Protein AF-A0AAW6R423-F1 (afdb_monomer_lite)

Sequence (39 aa):
MSAEHVLTMLNEHEVKFVDLRFTDTKGKEQHVTIPAHQV

InterPro domains:
  IPR036651 Glutamine synthetase, N-terminal domain superfamily [G3DSA:3.10.20.70] (1-39)
  IPR036651 Glutamine synthetase, N-terminal domain superfamily [SSF54368] (3-39)

Secondary structure (DSSP, 8-state):
--HHHHHHHHHHTT--EEEEEEE-TTS-EEEEEEEGGG-

Foldseek 3Di:
DDPVVVVVVCVVVVPQWDWDWDADPVRDIDIDIDGPVVD

Organism: NCBI:txid332186

Radius of gyration: 12.27 Å; chains: 1; bounding box: 26×20×30 Å

Structure (mmCIF, N/CA/C/O backbone):
data_AF-A0AAW6R423-F1
#
_entry.id   AF-A0AAW6R423-F1
#
loop_
_atom_site.group_PDB
_atom_site.id
_atom_site.type_symbol
_atom_site.label_atom_id
_atom_site.label_alt_id
_atom_site.label_comp_id
_atom_site.label_asym_id
_atom_site.label_entity_id
_atom_site.label_seq_id
_atom_site.pdbx_PDB_ins_code
_atom_site.Cartn_x
_atom_site.Cartn_y
_atom_site.Cartn_z
_atom_site.occupancy
_atom_site.B_iso_or_equiv
_atom_site.auth_seq_id
_atom_site.auth_comp_id
_atom_site.auth_asy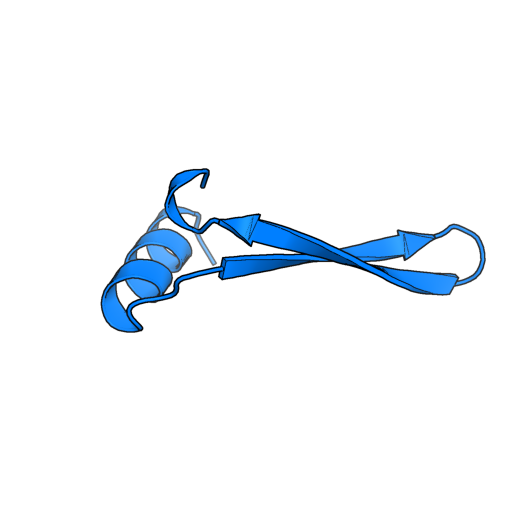m_id
_atom_site.auth_atom_id
_atom_site.pdbx_PDB_model_num
ATOM 1 N N . MET A 1 1 ? -1.217 -13.013 3.871 1.00 60.53 1 MET A N 1
ATOM 2 C CA . MET A 1 1 ? -2.247 -12.144 4.474 1.00 60.53 1 MET A CA 1
ATOM 3 C C . MET A 1 1 ? -3.517 -12.281 3.659 1.00 60.53 1 MET A C 1
ATOM 5 O O . MET A 1 1 ? -3.417 -12.232 2.439 1.00 60.53 1 MET A O 1
ATOM 9 N N . SER A 1 2 ? -4.664 -12.513 4.296 1.00 88.00 2 SER A N 1
ATOM 10 C CA . SER A 1 2 ? -5.972 -12.480 3.628 1.00 88.00 2 SER A CA 1
ATOM 11 C C . SER A 1 2 ? -6.506 -11.045 3.575 1.00 88.00 2 SER A C 1
ATOM 13 O O . SER A 1 2 ? -6.064 -10.195 4.348 1.00 88.00 2 SER A O 1
ATOM 15 N N . ALA A 1 3 ? -7.466 -10.779 2.686 1.00 88.06 3 ALA A N 1
ATOM 16 C CA . ALA A 1 3 ? -8.134 -9.477 2.612 1.00 88.06 3 ALA A CA 1
ATOM 17 C C . ALA A 1 3 ? -8.807 -9.100 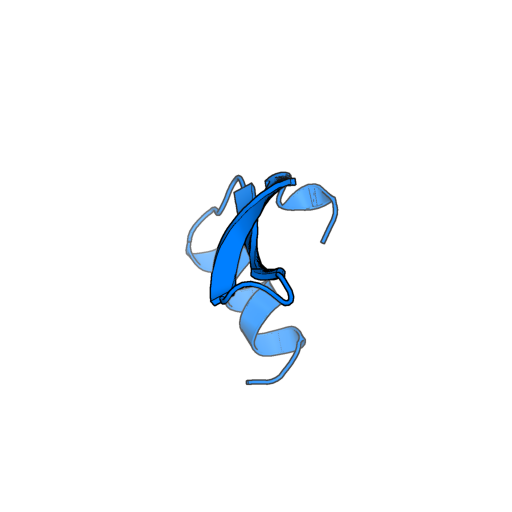3.946 1.00 88.06 3 ALA A C 1
ATOM 19 O O . ALA A 1 3 ? -8.706 -7.962 4.394 1.00 88.06 3 ALA A O 1
ATOM 20 N N . GLU A 1 4 ? -9.402 -10.077 4.635 1.00 91.56 4 GLU A N 1
ATOM 21 C CA . GLU A 1 4 ? -10.035 -9.883 5.947 1.00 91.56 4 GLU A CA 1
ATOM 22 C C . GLU A 1 4 ? -9.040 -9.416 7.010 1.00 91.56 4 GLU A C 1
ATOM 24 O O . GLU A 1 4 ? -9.351 -8.526 7.793 1.00 91.56 4 GLU A O 1
ATOM 29 N N . HIS A 1 5 ? -7.819 -9.957 7.009 1.00 93.06 5 HIS A N 1
ATOM 30 C CA . HIS A 1 5 ? -6.787 -9.540 7.958 1.00 93.06 5 HIS A CA 1
ATOM 31 C C . HIS A 1 5 ? -6.393 -8.067 7.764 1.00 93.06 5 HIS A C 1
ATOM 33 O O . HIS A 1 5 ? -6.173 -7.356 8.740 1.00 93.06 5 HIS A O 1
ATOM 39 N N . VAL A 1 6 ? -6.342 -7.594 6.513 1.00 90.12 6 VAL A N 1
ATOM 40 C CA . VAL A 1 6 ? -6.028 -6.191 6.200 1.00 90.12 6 VAL A CA 1
ATOM 41 C C . VAL A 1 6 ? -7.155 -5.266 6.662 1.00 90.12 6 VAL A C 1
ATOM 43 O O . VAL A 1 6 ? -6.875 -4.248 7.285 1.00 90.12 6 VAL A O 1
ATOM 46 N N . LEU A 1 7 ? -8.420 -5.635 6.437 1.00 90.75 7 LEU A N 1
ATOM 47 C CA . LEU A 1 7 ? -9.572 -4.842 6.886 1.00 90.75 7 LEU A CA 1
ATOM 48 C C . LEU A 1 7 ? -9.641 -4.734 8.415 1.00 90.75 7 LEU A C 1
ATOM 50 O O . LEU A 1 7 ? -9.896 -3.653 8.946 1.00 90.75 7 LEU A O 1
ATOM 54 N N . THR A 1 8 ? -9.361 -5.823 9.133 1.00 93.00 8 THR A N 1
ATOM 55 C CA . THR A 1 8 ? -9.256 -5.788 10.598 1.00 93.00 8 THR A CA 1
ATOM 56 C C . THR A 1 8 ? -8.146 -4.838 11.041 1.00 93.00 8 THR A C 1
ATOM 58 O O . THR A 1 8 ? -8.382 -3.975 11.883 1.00 93.00 8 THR A O 1
ATOM 61 N N . MET A 1 9 ? -6.971 -4.916 10.414 1.00 92.31 9 MET A N 1
ATOM 62 C CA . MET A 1 9 ? -5.830 -4.064 10.752 1.00 92.31 9 MET A CA 1
ATOM 63 C C . MET A 1 9 ? -6.107 -2.571 10.505 1.00 92.31 9 MET A C 1
ATOM 65 O O . MET A 1 9 ? -5.709 -1.741 11.324 1.00 92.31 9 MET A O 1
ATOM 69 N N . LEU A 1 10 ? -6.807 -2.223 9.415 1.00 91.12 10 LEU A N 1
ATOM 70 C CA . LEU A 1 10 ? -7.207 -0.842 9.111 1.00 91.12 10 LEU A CA 1
ATOM 71 C C . LEU A 1 10 ? -8.112 -0.257 10.202 1.00 91.12 10 LEU A C 1
ATOM 73 O O . LEU A 1 10 ? -7.915 0.889 10.609 1.00 91.12 10 LEU A O 1
ATOM 77 N N . ASN A 1 11 ? -9.064 -1.056 10.692 1.00 89.94 11 ASN A N 1
ATOM 78 C CA . ASN A 1 11 ? -9.976 -0.657 11.761 1.00 89.94 11 ASN A CA 1
ATOM 79 C C . ASN A 1 11 ? -9.266 -0.561 13.119 1.00 89.94 11 ASN A C 1
ATOM 81 O O . ASN A 1 11 ? -9.457 0.417 13.834 1.00 89.94 11 ASN A O 1
ATOM 85 N N . GLU A 1 12 ? -8.420 -1.538 13.461 1.00 94.38 12 GLU A N 1
ATOM 86 C CA . GLU A 1 12 ? -7.672 -1.562 14.729 1.00 94.38 12 GLU A CA 1
ATOM 87 C C . GLU A 1 12 ? -6.742 -0.356 14.897 1.00 94.38 12 GLU A C 1
ATOM 89 O O . GLU A 1 12 ? -6.558 0.133 16.009 1.00 94.38 12 GLU A O 1
ATOM 94 N N . HIS A 1 13 ? -6.161 0.125 13.797 1.00 93.00 13 HIS A N 1
ATOM 95 C CA . HIS A 1 13 ? -5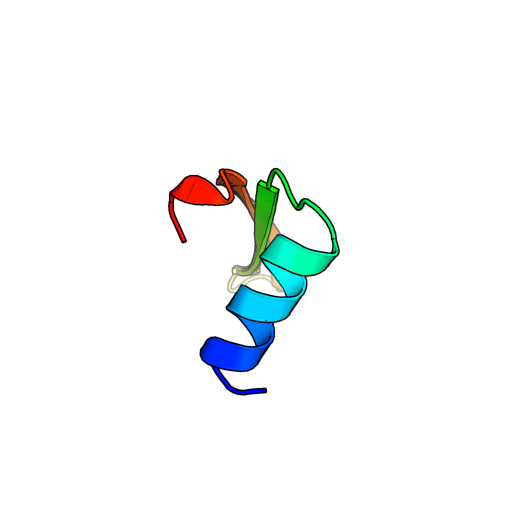.193 1.223 13.808 1.00 93.00 13 HIS A CA 1
ATOM 96 C C . HIS A 1 13 ? -5.807 2.573 13.406 1.00 93.00 13 HIS A C 1
ATOM 98 O O . HIS A 1 13 ? -5.062 3.526 13.172 1.00 93.00 13 HIS A O 1
ATOM 104 N N . GLU A 1 14 ? -7.139 2.660 13.293 1.00 91.38 14 GLU A N 1
ATOM 105 C CA . GLU A 1 14 ? -7.876 3.867 12.880 1.00 91.38 14 GLU A CA 1
ATOM 106 C C . GLU A 1 14 ? -7.271 4.537 11.629 1.00 91.38 14 GLU A C 1
ATOM 108 O O . GLU A 1 14 ? -7.087 5.760 11.545 1.00 91.38 14 GLU A O 1
ATOM 113 N N . VAL A 1 15 ? -6.905 3.711 10.645 1.00 90.88 15 VAL A N 1
ATOM 114 C CA . VAL A 1 15 ? -6.161 4.156 9.467 1.00 90.88 15 VAL A CA 1
ATOM 115 C C . VAL A 1 15 ? -7.033 5.078 8.621 1.00 90.88 15 VAL A C 1
ATOM 117 O O . VAL A 1 15 ? -8.133 4.726 8.207 1.00 90.88 15 VAL A O 1
ATOM 120 N N . LYS A 1 16 ? -6.520 6.275 8.319 1.00 92.44 16 LYS A N 1
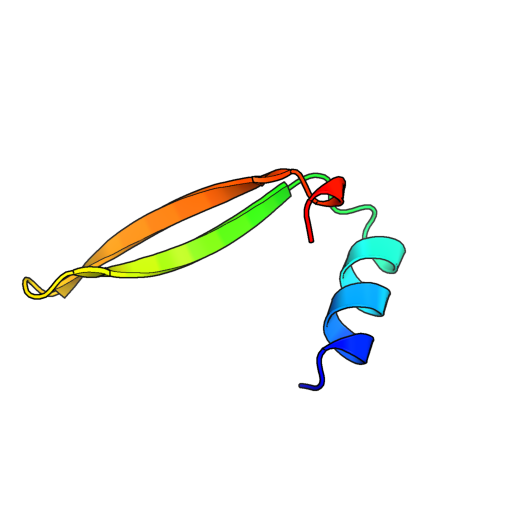ATOM 121 C CA . LYS A 1 16 ? -7.230 7.275 7.500 1.00 92.44 16 LYS A CA 1
ATOM 122 C C . LYS A 1 16 ? -6.941 7.143 6.007 1.00 92.44 16 LYS A C 1
ATOM 124 O O . LYS A 1 16 ? -7.780 7.504 5.183 1.00 92.44 16 LYS A O 1
ATOM 129 N N . PHE A 1 17 ? -5.762 6.630 5.662 1.00 93.44 17 PHE A N 1
ATOM 130 C CA . PHE A 1 17 ? -5.265 6.559 4.293 1.00 93.44 17 PHE A CA 1
ATOM 131 C C . PHE A 1 17 ? -4.509 5.258 4.048 1.00 93.44 17 PHE A C 1
ATOM 133 O O . PHE A 1 17 ? -3.753 4.807 4.907 1.00 93.44 17 PHE A O 1
ATOM 140 N N . VAL A 1 18 ? -4.682 4.699 2.855 1.00 93.94 18 VAL A N 1
ATOM 141 C CA . VAL A 1 18 ? -3.943 3.538 2.360 1.00 93.94 18 VAL A CA 1
ATOM 142 C C . VAL A 1 18 ? -3.043 4.006 1.229 1.00 93.94 18 VAL A C 1
ATOM 144 O O . VAL A 1 18 ? -3.489 4.704 0.323 1.00 93.94 18 VAL A O 1
ATOM 147 N N . ASP A 1 19 ? -1.771 3.633 1.288 1.00 95.50 19 ASP A N 1
ATOM 148 C CA . ASP A 1 19 ? -0.785 4.014 0.285 1.00 95.50 19 ASP A CA 1
ATOM 149 C C . ASP A 1 19 ? -0.458 2.809 -0.601 1.00 95.50 19 ASP A C 1
ATOM 151 O O . ASP A 1 19 ? 0.149 1.832 -0.156 1.00 95.50 19 ASP A O 1
ATOM 155 N N . LEU A 1 20 ? -0.905 2.858 -1.854 1.00 94.31 20 LEU A N 1
ATOM 156 C CA . LEU A 1 20 ? -0.636 1.828 -2.850 1.00 94.31 20 LEU A CA 1
ATOM 157 C C . LEU A 1 20 ? 0.699 2.122 -3.517 1.00 94.31 20 LEU A C 1
ATOM 159 O O . LEU A 1 20 ? 0.836 3.118 -4.226 1.00 94.31 20 LEU A O 1
ATOM 163 N N . ARG A 1 21 ? 1.676 1.240 -3.311 1.00 95.56 21 ARG A N 1
ATOM 164 C CA . ARG A 1 21 ? 3.024 1.395 -3.858 1.00 95.56 21 ARG A CA 1
ATOM 165 C C . ARG A 1 21 ? 3.269 0.421 -4.993 1.00 95.56 21 ARG A C 1
ATOM 167 O O . ARG A 1 21 ? 2.931 -0.757 -4.895 1.00 95.56 21 ARG A O 1
ATOM 174 N N . PHE A 1 22 ? 3.862 0.917 -6.068 1.00 96.38 22 PHE A N 1
ATOM 175 C CA . PHE A 1 22 ? 4.239 0.116 -7.227 1.00 96.38 22 PHE A CA 1
ATOM 176 C C . PHE A 1 22 ? 5.498 0.679 -7.875 1.00 96.38 22 PHE A C 1
ATOM 178 O O . PHE A 1 22 ? 5.903 1.809 -7.618 1.00 96.38 22 PHE A O 1
ATOM 185 N N . THR A 1 23 ? 6.128 -0.113 -8.731 1.00 97.12 23 THR A N 1
ATOM 186 C CA . THR A 1 23 ? 7.367 0.270 -9.407 1.00 97.12 23 THR A CA 1
ATOM 187 C C . THR A 1 23 ? 7.106 0.401 -10.899 1.00 97.12 23 THR A C 1
ATOM 189 O O . THR A 1 23 ? 6.487 -0.479 -11.499 1.00 97.12 23 THR A O 1
ATOM 192 N N . ASP A 1 24 ? 7.553 1.501 -11.505 1.00 94.81 24 ASP A N 1
ATOM 193 C CA . ASP A 1 24 ? 7.488 1.656 -12.959 1.00 94.81 24 ASP A CA 1
ATOM 194 C C . ASP A 1 24 ? 8.513 0.750 -13.672 1.00 94.81 24 ASP A C 1
ATOM 196 O O . ASP A 1 24 ? 9.390 0.142 -13.057 1.00 94.81 24 ASP A O 1
ATOM 200 N N . THR A 1 25 ? 8.443 0.662 -15.002 1.00 95.69 25 THR A N 1
ATOM 201 C CA . THR A 1 25 ? 9.380 -0.165 -15.787 1.00 95.69 25 THR A CA 1
ATOM 202 C C . THR A 1 25 ? 10.834 0.306 -15.705 1.00 95.69 25 THR A C 1
ATOM 204 O O . THR A 1 25 ? 11.737 -0.443 -16.071 1.00 95.69 25 THR A O 1
ATOM 207 N N . LYS A 1 26 ? 11.081 1.530 -15.221 1.00 96.00 26 LYS A N 1
ATOM 208 C CA . LYS A 1 26 ? 12.419 2.090 -14.997 1.00 96.00 26 LYS A CA 1
ATOM 209 C C . LYS A 1 26 ? 12.956 1.780 -13.595 1.00 96.00 26 LYS A C 1
ATOM 211 O O . LYS A 1 26 ? 14.085 2.160 -13.297 1.00 96.00 26 LYS A O 1
ATOM 216 N N . GLY A 1 27 ? 12.181 1.100 -12.748 1.00 93.62 27 GLY A N 1
ATOM 217 C CA . GLY A 1 27 ? 12.580 0.737 -11.390 1.00 93.62 27 GLY A CA 1
ATOM 218 C C . GLY A 1 27 ? 12.293 1.815 -10.341 1.00 93.62 27 GLY A C 1
ATOM 219 O O . GLY A 1 27 ? 12.736 1.680 -9.202 1.00 93.62 27 GLY A O 1
ATOM 220 N N . LYS A 1 28 ? 11.570 2.886 -10.686 1.00 95.81 28 LYS A N 1
ATOM 221 C CA . LYS A 1 28 ? 11.219 3.951 -9.742 1.00 95.81 28 LYS A CA 1
ATOM 222 C C . LYS A 1 28 ? 9.967 3.569 -8.954 1.00 95.81 28 LYS A C 1
ATOM 224 O O . LYS A 1 28 ? 8.925 3.293 -9.545 1.00 95.81 28 LYS A O 1
ATOM 229 N N . GLU A 1 29 ? 10.065 3.597 -7.625 1.00 97.00 29 GLU A N 1
ATOM 230 C CA . GLU A 1 29 ? 8.913 3.444 -6.733 1.00 97.00 29 GLU A CA 1
ATOM 231 C C . GLU A 1 29 ? 7.995 4.668 -6.842 1.00 97.00 29 GLU A C 1
ATOM 233 O O . GLU A 1 29 ? 8.432 5.821 -6.781 1.00 97.00 29 GLU A O 1
ATOM 238 N N . GLN A 1 30 ? 6.714 4.390 -7.031 1.00 97.06 30 GLN A N 1
ATOM 239 C CA . GLN A 1 30 ? 5.617 5.339 -7.078 1.00 97.06 30 GLN A CA 1
ATOM 240 C C . GLN A 1 30 ? 4.627 4.962 -5.982 1.00 97.06 30 GLN A C 1
ATOM 242 O O . GLN A 1 30 ? 4.497 3.786 -5.632 1.00 97.06 30 GLN A O 1
ATOM 247 N N . HIS A 1 31 ? 3.905 5.951 -5.469 1.00 97.12 31 HIS A N 1
ATOM 248 C CA . HIS A 1 31 ? 2.843 5.723 -4.503 1.00 97.12 31 HIS A CA 1
ATOM 249 C C . HIS A 1 31 ? 1.593 6.515 -4.870 1.00 97.12 31 HIS A C 1
ATOM 251 O O . HIS A 1 31 ? 1.674 7.617 -5.417 1.00 97.12 31 HIS A O 1
ATOM 257 N N . VAL A 1 32 ? 0.436 5.930 -4.577 1.00 95.31 32 VAL A N 1
ATOM 258 C CA . VAL A 1 32 ? -0.868 6.577 -4.688 1.00 95.31 32 VAL A CA 1
ATOM 259 C C . VAL A 1 32 ? -1.6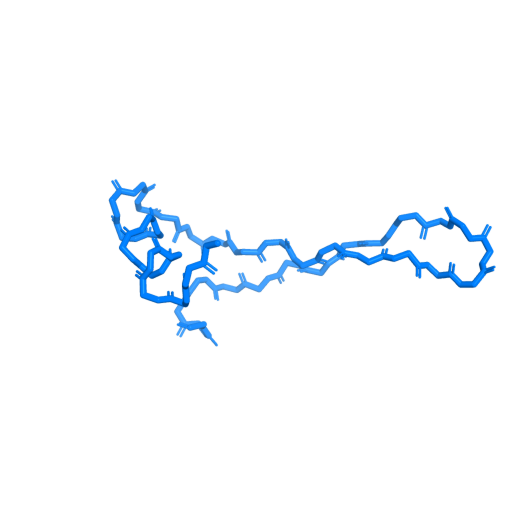03 6.386 -3.374 1.00 95.31 32 VAL A C 1
ATOM 261 O O . VAL A 1 32 ? -1.913 5.264 -2.978 1.00 95.31 32 VAL A O 1
ATOM 264 N N . THR A 1 33 ? -1.910 7.499 -2.720 1.00 95.56 33 THR A N 1
ATOM 265 C CA . THR A 1 33 ? -2.641 7.508 -1.458 1.00 95.56 33 THR A CA 1
ATOM 266 C C . THR A 1 33 ? -4.142 7.598 -1.721 1.00 95.56 33 THR A C 1
ATOM 268 O O . THR A 1 33 ? -4.607 8.516 -2.399 1.00 95.56 33 THR A O 1
ATOM 271 N N . ILE A 1 34 ? -4.906 6.668 -1.156 1.00 94.62 34 ILE A N 1
ATOM 272 C CA . ILE A 1 34 ? -6.370 6.640 -1.208 1.00 94.62 34 ILE A CA 1
ATOM 273 C C . ILE A 1 34 ? -6.956 6.73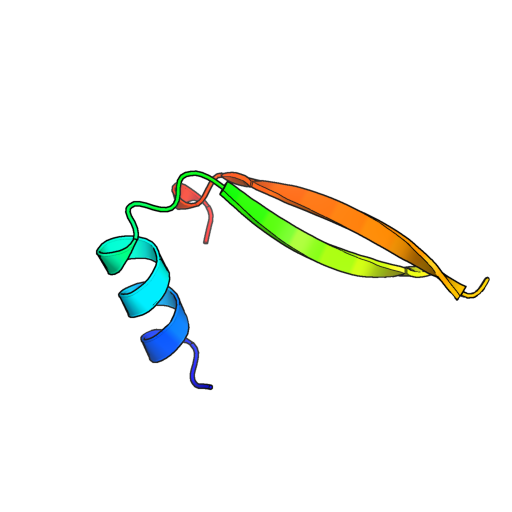3 0.207 1.00 94.62 34 ILE A C 1
ATOM 275 O O . ILE A 1 34 ? -6.346 6.243 1.160 1.00 94.62 34 ILE A O 1
ATOM 279 N N . PRO A 1 35 ? -8.128 7.362 0.392 1.00 95.06 35 PRO A N 1
ATOM 280 C CA . PRO A 1 35 ? -8.815 7.339 1.678 1.00 95.06 35 PRO A CA 1
ATOM 281 C C . PRO A 1 35 ? -9.196 5.909 2.078 1.00 95.06 35 PRO A C 1
ATOM 283 O O . PRO A 1 35 ? -9.682 5.148 1.245 1.00 95.06 35 PRO A O 1
ATOM 286 N N . ALA A 1 36 ? -9.047 5.560 3.356 1.00 90.25 36 ALA A N 1
ATOM 287 C CA . ALA A 1 36 ? -9.313 4.199 3.836 1.00 90.25 36 ALA A CA 1
ATOM 288 C C . ALA A 1 36 ? -10.774 3.744 3.655 1.00 90.25 36 ALA A C 1
ATOM 290 O O . ALA A 1 36 ? -11.027 2.557 3.538 1.00 90.25 36 ALA A O 1
ATOM 291 N N . HIS A 1 37 ? -11.731 4.674 3.564 1.00 89.19 37 HIS A N 1
ATOM 292 C CA . HIS A 1 37 ? -13.146 4.356 3.325 1.00 89.19 37 HIS A CA 1
ATOM 293 C C . HIS A 1 37 ? -13.466 3.941 1.875 1.00 89.19 37 HIS A C 1
ATOM 295 O O . HIS A 1 37 ? -14.615 3.629 1.578 1.00 89.19 37 HIS A O 1
ATOM 301 N N . GLN A 1 38 ? -12.495 4.020 0.958 1.00 84.56 38 GLN A N 1
ATOM 302 C CA . GLN A 1 38 ? -12.633 3.583 -0.440 1.00 84.56 38 GLN A CA 1
ATOM 303 C C . GLN A 1 38 ? -12.170 2.130 -0.651 1.00 84.56 38 GLN A C 1
ATOM 305 O O . GLN A 1 38 ? -12.176 1.658 -1.788 1.00 84.56 38 GLN A O 1
ATOM 310 N N . VAL A 1 39 ? -11.718 1.458 0.415 1.00 75.19 39 VAL A N 1
ATOM 311 C CA . VAL A 1 39 ? -11.091 0.127 0.405 1.00 75.19 39 VAL A CA 1
ATOM 312 C C . VAL A 1 39 ? -11.960 -0.880 1.143 1.00 75.19 39 VAL A C 1
ATOM 314 O O . VAL A 1 39 ? -12.541 -0.499 2.181 1.00 75.19 39 VAL A O 1
#

pLDDT: mean 91.89, std 6.49, range [60.53, 97.12]